Protein AF-A0A837DW04-F1 (afdb_monomer_lite)

pLDDT: mean 86.03, std 11.01, range [36.38, 96.62]

Secondary structure (DSSP, 8-state):
-HHHHHHHHHHHHHHHHHHHHHT--THHHHHHHHGGGS-HHHHHHHHHHHHTT-HHHHHHHHHHHHHHHHHHHHHHHHHHHHHHHHHHHTT----

Structure (mmCIF, N/CA/C/O backbone):
data_AF-A0A837DW04-F1
#
_entry.id   AF-A0A837DW04-F1
#
loop_
_atom_site.group_PDB
_atom_site.id
_atom_site.type_symbol
_atom_site.label_atom_id
_atom_site.label_alt_id
_atom_site.label_comp_id
_atom_site.label_asym_id
_atom_site.label_entity_id
_atom_site.label_seq_id
_atom_site.pdbx_PDB_ins_code
_atom_site.Cartn_x
_atom_site.Cartn_y
_atom_site.Cartn_z
_atom_site.occupancy
_atom_site.B_iso_or_equiv
_atom_site.auth_seq_id
_atom_site.auth_comp_id
_atom_site.auth_asym_id
_atom_site.auth_atom_id
_atom_site.pdbx_PDB_model_num
ATOM 1 N N . MET A 1 1 ? -9.153 -5.211 -9.373 1.00 83.88 1 MET A N 1
ATOM 2 C CA . MET A 1 1 ? -9.584 -3.913 -8.807 1.00 83.88 1 MET A CA 1
ATOM 3 C C . MET A 1 1 ? -10.593 -4.130 -7.698 1.00 83.88 1 MET A C 1
ATOM 5 O O . MET A 1 1 ? -10.200 -4.004 -6.553 1.00 83.88 1 MET A O 1
ATOM 9 N N . LEU A 1 2 ? -11.817 -4.592 -7.986 1.00 83.31 2 LEU A N 1
ATOM 10 C CA . LEU A 1 2 ? -12.833 -4.821 -6.945 1.00 83.31 2 LEU A CA 1
ATOM 11 C C . LEU A 1 2 ? -12.348 -5.728 -5.796 1.00 83.31 2 LEU A C 1
ATOM 13 O O . LEU A 1 2 ? -12.577 -5.411 -4.637 1.00 83.31 2 LEU A O 1
ATOM 17 N N . ALA A 1 3 ? -11.590 -6.786 -6.104 1.00 86.19 3 ALA A N 1
ATOM 18 C CA . ALA A 1 3 ? -10.956 -7.631 -5.089 1.00 86.19 3 ALA A CA 1
ATOM 19 C C . ALA A 1 3 ? -9.985 -6.857 -4.173 1.00 86.19 3 ALA A C 1
ATOM 21 O O . ALA A 1 3 ? -10.024 -7.028 -2.962 1.00 86.19 3 ALA A O 1
ATOM 22 N N . ASN A 1 4 ? -9.148 -5.972 -4.726 1.00 86.62 4 ASN A N 1
ATOM 23 C CA . ASN A 1 4 ? -8.216 -5.143 -3.953 1.00 86.62 4 ASN A CA 1
ATOM 24 C C . ASN A 1 4 ? -8.958 -4.106 -3.102 1.00 86.62 4 ASN A C 1
ATOM 26 O O . ASN A 1 4 ? -8.544 -3.846 -1.978 1.00 86.62 4 ASN A O 1
ATOM 30 N N . LEU A 1 5 ? -10.058 -3.549 -3.620 1.00 85.00 5 LEU A N 1
ATOM 31 C CA . LEU A 1 5 ? -10.925 -2.632 -2.880 1.00 85.00 5 LEU A CA 1
ATOM 32 C C . LEU A 1 5 ? -11.562 -3.338 -1.680 1.00 85.00 5 LEU A C 1
ATOM 34 O O . LEU A 1 5 ? -11.445 -2.862 -0.555 1.00 85.00 5 LEU A O 1
ATOM 38 N N . LEU A 1 6 ? -12.185 -4.497 -1.912 1.00 87.62 6 LEU A N 1
ATOM 39 C CA . LEU A 1 6 ? -12.819 -5.298 -0.865 1.00 87.62 6 LEU A CA 1
ATOM 40 C C . LEU A 1 6 ? -11.803 -5.808 0.160 1.00 87.62 6 LEU A C 1
ATOM 42 O O . LEU A 1 6 ? -12.093 -5.807 1.355 1.00 87.62 6 LEU A O 1
ATOM 46 N N . ALA A 1 7 ? -10.604 -6.195 -0.284 1.00 87.19 7 ALA A N 1
ATOM 47 C CA . ALA A 1 7 ? -9.519 -6.599 0.603 1.00 87.19 7 ALA A CA 1
ATOM 48 C C . ALA A 1 7 ? -9.059 -5.433 1.489 1.00 87.19 7 ALA A C 1
ATOM 50 O O . ALA A 1 7 ? -8.999 -5.589 2.705 1.00 87.19 7 ALA A O 1
ATOM 51 N N . ALA A 1 8 ? -8.807 -4.254 0.907 1.00 86.81 8 ALA A N 1
ATOM 52 C CA . ALA A 1 8 ? -8.416 -3.056 1.652 1.00 86.81 8 ALA A CA 1
ATOM 53 C C . ALA A 1 8 ? -9.498 -2.627 2.658 1.00 86.81 8 ALA A C 1
ATOM 55 O O . ALA A 1 8 ? -9.190 -2.315 3.807 1.00 86.81 8 ALA A O 1
ATOM 56 N N . PHE A 1 9 ? -10.768 -2.681 2.252 1.00 86.88 9 PHE A N 1
ATOM 57 C CA . PHE A 1 9 ? -11.901 -2.381 3.123 1.00 86.88 9 PHE A CA 1
ATOM 58 C C . PHE A 1 9 ? -12.008 -3.369 4.297 1.00 86.88 9 PHE A C 1
ATOM 60 O O . PHE A 1 9 ? -12.114 -2.960 5.453 1.00 86.88 9 PHE A O 1
ATOM 67 N N . SER A 1 10 ? -11.899 -4.671 4.015 1.00 88.44 10 SER A N 1
ATOM 68 C CA . SER A 1 10 ? -11.937 -5.725 5.038 1.00 88.44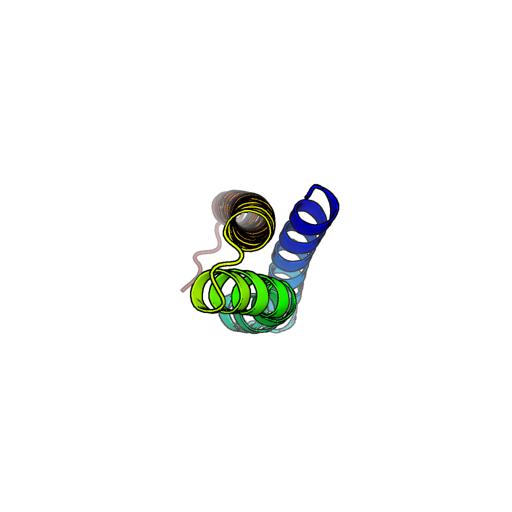 10 SER A CA 1
ATOM 69 C C . SER A 1 10 ? -10.768 -5.611 6.020 1.00 88.44 10 SER A C 1
ATOM 71 O O . SER A 1 10 ? -10.962 -5.788 7.220 1.00 88.44 10 SER A O 1
ATOM 73 N N . ILE A 1 11 ? -9.570 -5.264 5.533 1.00 88.06 11 ILE A N 1
ATOM 74 C CA . ILE A 1 11 ? -8.396 -4.991 6.372 1.00 88.06 11 ILE A CA 1
ATOM 75 C C . ILE A 1 11 ? -8.676 -3.828 7.327 1.00 88.06 11 ILE A C 1
ATOM 77 O O . ILE A 1 11 ? -8.438 -3.968 8.524 1.00 88.06 11 ILE A O 1
ATOM 81 N N . GLY A 1 12 ? -9.221 -2.712 6.832 1.00 83.88 12 GLY A N 1
ATOM 82 C CA . GLY A 1 12 ? -9.544 -1.552 7.668 1.00 83.88 12 GLY A CA 1
ATOM 83 C C . GLY A 1 12 ? -10.602 -1.861 8.735 1.00 83.88 12 GLY A C 1
ATOM 84 O O . GLY A 1 12 ? -10.453 -1.477 9.897 1.00 83.88 12 GLY A O 1
ATOM 85 N N . MET A 1 13 ? -11.638 -2.630 8.382 1.00 84.81 13 MET A N 1
ATOM 86 C CA . MET A 1 13 ? -12.636 -3.099 9.351 1.00 84.81 13 MET A CA 1
ATOM 87 C C . MET A 1 13 ? -12.030 -4.041 10.403 1.00 84.81 13 MET A C 1
ATOM 89 O O . MET A 1 13 ? -12.277 -3.877 11.600 1.00 84.81 13 MET A O 1
ATOM 93 N N . GLY A 1 14 ? -11.209 -5.005 9.980 1.00 85.06 14 GLY A N 1
ATOM 94 C CA . GLY A 1 14 ? -10.537 -5.946 10.877 1.00 85.06 14 GLY A CA 1
ATOM 95 C C . GLY A 1 14 ? -9.549 -5.258 11.819 1.00 85.06 14 GLY A C 1
ATOM 96 O O . GLY A 1 14 ? -9.531 -5.544 13.015 1.00 85.06 14 GLY A O 1
ATOM 97 N N . ALA A 1 15 ? -8.780 -4.295 11.311 1.00 85.06 15 ALA A N 1
ATOM 98 C CA . ALA A 1 15 ? -7.860 -3.483 12.099 1.00 85.06 15 ALA A CA 1
ATOM 99 C C . ALA A 1 15 ? -8.593 -2.695 13.188 1.00 85.06 15 ALA A C 1
ATOM 101 O O . ALA A 1 15 ? -8.131 -2.651 14.326 1.00 85.06 15 ALA A O 1
ATOM 102 N N . MET A 1 16 ? -9.768 -2.142 12.881 1.00 80.69 16 MET A N 1
ATOM 103 C CA . MET A 1 16 ? -10.609 -1.462 13.866 1.00 80.69 16 MET A CA 1
ATOM 104 C C . MET A 1 16 ? -11.082 -2.404 14.979 1.00 80.69 16 MET A C 1
ATOM 106 O O . MET A 1 16 ? -11.011 -2.056 16.161 1.00 80.69 16 MET A O 1
ATOM 110 N N . PHE A 1 17 ? -11.544 -3.602 14.613 1.00 84.56 17 PHE A N 1
ATOM 111 C CA . PHE A 1 17 ? -12.004 -4.604 15.572 1.00 84.56 17 PHE A CA 1
ATOM 112 C C . PHE A 1 17 ? -10.863 -5.073 16.489 1.00 84.56 17 PHE A C 1
ATOM 114 O O . PHE A 1 17 ? -10.992 -5.056 17.715 1.00 84.56 17 PHE A O 1
ATOM 121 N N . CYS A 1 18 ? -9.710 -5.406 15.904 1.00 83.00 18 CYS A N 1
ATOM 122 C CA . CYS A 1 18 ? -8.513 -5.819 16.636 1.00 83.00 18 CYS A CA 1
ATOM 123 C C . CYS A 1 18 ? -7.948 -4.702 17.521 1.00 83.00 18 CYS A C 1
ATOM 125 O O . CYS A 1 18 ? -7.576 -4.972 18.663 1.00 83.00 18 CYS A O 1
ATOM 127 N N . ALA A 1 19 ? -7.933 -3.453 17.046 1.00 83.19 19 ALA A N 1
ATOM 128 C CA . ALA A 1 19 ? -7.499 -2.294 17.823 1.00 83.19 19 ALA A CA 1
ATOM 129 C C . ALA A 1 19 ? -8.345 -2.110 19.089 1.00 83.19 19 ALA A C 1
ATOM 131 O O . ALA A 1 19 ? -7.796 -1.871 20.166 1.00 83.19 19 ALA A O 1
ATOM 132 N N . ARG A 1 20 ? -9.669 -2.312 18.997 1.00 77.75 20 ARG A N 1
ATOM 133 C CA . ARG A 1 20 ? -10.548 -2.295 20.177 1.00 77.75 20 ARG A CA 1
ATOM 134 C C . ARG A 1 20 ? -10.298 -3.470 21.112 1.00 77.75 20 ARG A C 1
ATOM 136 O O . ARG A 1 20 ? -10.214 -3.265 22.319 1.00 77.75 20 ARG A O 1
ATOM 143 N N . PHE A 1 21 ? -10.152 -4.679 20.575 1.00 84.62 21 PHE A N 1
ATOM 144 C CA . PHE A 1 21 ? -9.920 -5.865 21.400 1.00 84.62 21 PHE A CA 1
ATOM 145 C C . PHE A 1 21 ? -8.582 -5.800 22.152 1.00 84.62 21 PHE A C 1
ATOM 147 O O . PHE A 1 21 ? -8.492 -6.200 23.311 1.00 84.62 21 PHE A O 1
ATOM 154 N N . LYS A 1 22 ? -7.540 -5.264 21.508 1.00 84.00 22 LYS A N 1
ATOM 155 C CA . LYS A 1 22 ? -6.187 -5.159 22.067 1.00 84.00 22 LYS A CA 1
ATOM 156 C C . LYS A 1 22 ? -5.895 -3.828 22.764 1.00 84.00 22 LYS A C 1
ATOM 158 O O . LYS A 1 22 ? -4.830 -3.717 23.357 1.00 84.00 22 LYS A O 1
ATOM 163 N N . LYS A 1 23 ? -6.813 -2.851 22.733 1.00 80.94 23 LYS A N 1
ATOM 164 C CA . LYS A 1 23 ? -6.628 -1.488 23.277 1.00 80.94 23 LYS A CA 1
ATOM 165 C C . LYS A 1 23 ? -5.328 -0.834 22.788 1.00 80.94 23 LYS A C 1
ATOM 167 O O . LYS A 1 23 ? -4.558 -0.287 23.571 1.00 80.94 23 LYS A O 1
ATOM 172 N N . MET A 1 24 ? -5.069 -0.943 21.488 1.00 80.50 24 MET A N 1
ATOM 173 C CA . MET A 1 24 ? -3.853 -0.442 20.843 1.00 80.50 24 MET A CA 1
ATOM 174 C C . MET A 1 24 ? -4.208 0.503 19.687 1.00 80.50 24 MET A C 1
ATOM 176 O O . MET A 1 24 ? -5.282 0.348 19.099 1.00 80.50 24 MET A O 1
ATOM 180 N N . PRO A 1 25 ? -3.315 1.448 19.326 1.00 77.19 25 PRO A N 1
ATOM 181 C CA . PRO A 1 25 ? -3.543 2.361 18.211 1.00 77.19 25 PRO A CA 1
ATOM 182 C C . PRO A 1 25 ? -3.852 1.601 16.917 1.00 77.19 25 PRO A C 1
ATOM 184 O O . PRO A 1 25 ? -3.141 0.665 16.554 1.00 77.19 25 PRO A O 1
ATOM 187 N N . MET A 1 26 ? -4.871 2.035 16.172 1.00 77.00 26 MET A N 1
ATOM 188 C CA . MET A 1 26 ? -5.282 1.397 14.908 1.00 77.00 26 MET A CA 1
ATOM 189 C C . MET A 1 26 ? -4.148 1.348 13.869 1.00 77.00 26 MET A C 1
ATOM 191 O O . MET A 1 26 ? -4.042 0.394 13.096 1.00 77.00 26 MET A O 1
ATOM 195 N N . ILE A 1 27 ? -3.264 2.348 13.892 1.00 79.88 27 ILE A N 1
ATOM 196 C CA . ILE A 1 27 ? -2.117 2.484 12.987 1.00 79.88 27 ILE A CA 1
ATOM 197 C C . ILE A 1 27 ? -1.210 1.240 13.030 1.00 79.88 27 ILE A C 1
ATOM 199 O O . ILE A 1 27 ? -0.714 0.817 11.985 1.00 79.88 27 ILE A O 1
ATOM 203 N N . LEU A 1 28 ? -1.063 0.597 14.198 1.00 83.88 28 LEU A N 1
ATOM 204 C CA . LEU A 1 28 ? -0.261 -0.626 14.363 1.00 83.88 28 LEU A CA 1
ATOM 205 C C . LEU A 1 28 ? -0.794 -1.815 13.562 1.00 83.88 28 LEU A C 1
ATOM 207 O O . LEU A 1 28 ? -0.019 -2.694 13.202 1.00 83.88 28 LEU A O 1
ATOM 211 N N . PHE A 1 29 ? -2.093 -1.845 13.271 1.00 84.81 29 PHE A N 1
ATOM 212 C CA . PHE A 1 29 ? -2.707 -2.901 12.470 1.00 84.81 29 PHE A CA 1
ATOM 213 C C . PHE A 1 29 ? -2.819 -2.495 10.996 1.00 84.81 29 PHE A C 1
ATOM 215 O O . PHE A 1 29 ? -2.609 -3.331 10.117 1.00 84.81 29 PHE A O 1
ATOM 222 N N . ASN A 1 30 ? -3.085 -1.217 10.708 1.00 83.06 30 ASN A N 1
ATOM 223 C CA . ASN A 1 30 ? -3.257 -0.724 9.338 1.00 83.06 30 ASN A CA 1
ATOM 224 C C . ASN A 1 30 ? -1.957 -0.754 8.520 1.00 83.06 30 ASN A C 1
ATOM 226 O O . ASN A 1 30 ? -1.966 -1.255 7.395 1.00 83.06 30 ASN A O 1
ATOM 230 N N . ILE A 1 31 ? -0.837 -0.267 9.071 1.00 85.38 31 ILE A N 1
ATOM 231 C CA . ILE A 1 31 ? 0.440 -0.191 8.339 1.00 85.38 31 ILE A CA 1
ATOM 232 C C . ILE A 1 31 ? 0.909 -1.572 7.845 1.00 85.38 31 ILE A C 1
ATOM 234 O O . ILE A 1 31 ? 1.054 -1.735 6.631 1.00 85.38 31 ILE A O 1
ATOM 238 N N . PRO A 1 32 ? 1.127 -2.587 8.709 1.00 87.38 32 PRO A N 1
ATOM 239 C CA . PRO A 1 32 ? 1.658 -3.876 8.259 1.00 87.38 32 PRO A CA 1
ATOM 240 C C . PRO A 1 32 ? 0.695 -4.632 7.340 1.00 87.38 32 PRO A C 1
ATOM 242 O O . PRO A 1 32 ? 1.143 -5.412 6.504 1.00 87.38 32 PRO A O 1
ATOM 245 N N . SER A 1 33 ? -0.612 -4.381 7.449 1.00 87.31 33 SER A N 1
ATOM 246 C CA . SER A 1 33 ? -1.616 -5.020 6.594 1.00 87.31 33 SER A CA 1
ATOM 247 C C . SER A 1 33 ? -1.650 -4.441 5.176 1.00 87.31 33 SER A C 1
ATOM 249 O O . SER A 1 33 ? -1.970 -5.156 4.228 1.00 87.31 33 SER A O 1
ATOM 251 N N . LEU A 1 34 ? -1.299 -3.163 5.002 1.00 86.81 34 LEU A N 1
ATOM 252 C CA . LEU A 1 34 ? -1.254 -2.518 3.688 1.00 86.81 34 LEU A CA 1
ATOM 253 C C . LEU A 1 34 ? -0.009 -2.901 2.877 1.00 86.81 34 LEU A C 1
ATOM 255 O O . LEU A 1 34 ? -0.115 -3.060 1.663 1.00 86.81 34 LEU A O 1
ATOM 259 N N . VAL A 1 35 ? 1.148 -3.094 3.521 1.00 88.31 35 VAL A N 1
ATOM 260 C CA . VAL A 1 35 ? 2.426 -3.418 2.848 1.00 88.31 35 VAL A CA 1
ATOM 261 C C . VAL A 1 35 ? 2.325 -4.580 1.840 1.00 88.31 35 VAL A C 1
ATOM 263 O O . VAL A 1 35 ? 2.738 -4.384 0.696 1.00 88.31 35 VAL A O 1
ATOM 266 N N . PRO A 1 36 ? 1.772 -5.764 2.178 1.00 87.50 36 PRO A N 1
ATOM 267 C CA . PRO A 1 36 ? 1.690 -6.882 1.233 1.00 87.50 36 PRO A CA 1
ATOM 268 C C . PRO A 1 36 ? 0.660 -6.667 0.116 1.00 87.50 36 PRO A C 1
ATOM 270 O O . PRO A 1 36 ? 0.736 -7.324 -0.922 1.00 87.50 36 PRO A O 1
ATOM 273 N N . LEU A 1 37 ? -0.311 -5.769 0.310 1.00 86.56 37 LEU A N 1
ATOM 274 C CA . LEU A 1 37 ? -1.373 -5.513 -0.664 1.00 86.56 37 LEU A CA 1
ATOM 275 C C . LEU A 1 37 ? -0.898 -4.614 -1.817 1.00 86.56 37 LEU A C 1
ATOM 277 O O . LEU A 1 37 ? -1.479 -4.634 -2.906 1.00 86.56 37 LEU A O 1
ATOM 281 N N . VAL A 1 38 ? 0.159 -3.828 -1.595 1.00 89.69 38 VAL A N 1
ATOM 282 C CA . VAL A 1 38 ? 0.705 -2.909 -2.596 1.00 89.69 38 VAL A CA 1
ATOM 283 C C . VAL A 1 38 ? 1.443 -3.693 -3.696 1.00 89.69 38 VAL A C 1
ATOM 285 O O . VAL A 1 38 ? 2.334 -4.493 -3.405 1.00 89.69 38 VAL A O 1
ATOM 288 N N . PRO A 1 39 ? 1.141 -3.461 -4.988 1.00 91.69 39 PRO A N 1
ATOM 289 C CA . PRO A 1 39 ? 1.698 -4.228 -6.106 1.00 91.69 39 PRO A CA 1
ATOM 290 C C . PRO A 1 39 ? 3.138 -3.805 -6.472 1.00 91.69 39 PRO A C 1
ATOM 292 O O . PRO A 1 39 ? 3.409 -3.364 -7.592 1.00 91.69 39 PRO A O 1
ATOM 295 N N . GLY A 1 40 ? 4.092 -3.980 -5.553 1.00 91.75 40 GLY A N 1
ATOM 296 C CA . GLY A 1 40 ? 5.496 -3.584 -5.740 1.00 91.75 40 GLY A CA 1
ATOM 297 C C . GLY A 1 40 ? 6.201 -4.316 -6.890 1.00 91.75 40 GLY A C 1
ATOM 298 O O . GLY A 1 40 ? 6.941 -3.707 -7.660 1.00 91.75 40 GLY A O 1
ATOM 299 N N . GLY A 1 41 ? 5.9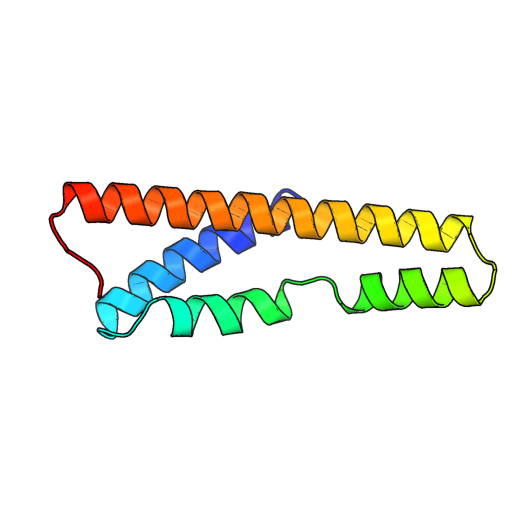11 -5.606 -7.086 1.00 92.81 41 GLY A N 1
ATOM 300 C CA . GLY A 1 41 ? 6.487 -6.385 -8.190 1.00 92.81 41 GLY A CA 1
ATOM 301 C C . GLY A 1 41 ? 6.050 -5.895 -9.576 1.00 92.81 41 GLY A C 1
ATOM 302 O O . GLY A 1 41 ? 6.850 -5.887 -10.512 1.00 92.81 41 GLY A O 1
ATOM 303 N N . GLN A 1 42 ? 4.800 -5.440 -9.712 1.00 93.56 42 GLN A N 1
ATOM 304 C CA . GLN A 1 42 ? 4.305 -4.864 -10.968 1.00 93.56 42 GLN A CA 1
ATOM 305 C C . GLN A 1 42 ? 4.877 -3.459 -11.192 1.00 93.56 42 GLN A C 1
ATOM 307 O O . GLN A 1 42 ? 5.235 -3.122 -12.318 1.00 93.56 42 GLN A O 1
ATOM 312 N N . ALA A 1 43 ? 5.056 -2.680 -10.119 1.00 94.75 43 ALA A N 1
ATOM 313 C CA . ALA A 1 43 ? 5.719 -1.379 -10.180 1.00 94.75 43 ALA A CA 1
ATOM 314 C C . ALA A 1 43 ? 7.175 -1.515 -10.648 1.00 94.75 43 ALA A C 1
ATOM 316 O O . ALA A 1 43 ? 7.597 -0.825 -11.575 1.00 94.75 43 ALA A O 1
ATOM 317 N N . TYR A 1 44 ? 7.915 -2.481 -10.095 1.00 95.94 44 TYR A N 1
ATOM 318 C CA . TYR A 1 44 ? 9.273 -2.783 -10.545 1.00 95.94 44 TYR A CA 1
ATOM 319 C C . TYR A 1 44 ? 9.309 -3.181 -12.026 1.00 95.94 44 TYR A C 1
ATOM 321 O O . TYR A 1 44 ? 10.163 -2.712 -12.775 1.00 95.94 44 TYR A O 1
ATOM 329 N N . ARG A 1 45 ? 8.358 -4.007 -12.485 1.00 95.00 45 ARG A N 1
ATOM 330 C CA . ARG A 1 45 ? 8.254 -4.389 -13.903 1.00 95.00 45 ARG A CA 1
ATOM 331 C C . ARG A 1 45 ? 7.982 -3.192 -14.811 1.00 95.00 45 ARG A C 1
ATOM 333 O O . ARG A 1 45 ? 8.600 -3.124 -15.869 1.00 95.00 45 ARG A O 1
ATOM 340 N N . ALA A 1 46 ? 7.123 -2.256 -14.406 1.00 95.88 46 ALA A N 1
ATOM 341 C CA . ALA A 1 46 ? 6.860 -1.035 -15.167 1.00 95.88 46 ALA A CA 1
ATOM 342 C C . ALA A 1 46 ? 8.150 -0.231 -15.391 1.00 95.88 46 ALA A C 1
ATOM 344 O O . ALA A 1 46 ? 8.514 0.047 -16.533 1.00 95.88 46 ALA A O 1
ATOM 345 N N . VAL A 1 47 ? 8.890 0.046 -14.312 1.00 96.38 47 VAL A N 1
ATOM 346 C CA . VAL A 1 47 ? 10.163 0.785 -14.367 1.00 96.38 47 VAL A CA 1
ATOM 347 C C . VAL A 1 47 ? 11.220 0.013 -15.160 1.00 96.38 47 VAL A C 1
ATOM 349 O O . VAL A 1 47 ? 11.915 0.586 -15.996 1.00 96.38 47 VAL A O 1
ATOM 352 N N . ARG A 1 48 ? 11.313 -1.307 -14.964 1.00 96.38 48 ARG A N 1
ATOM 353 C CA . ARG A 1 48 ? 12.250 -2.162 -15.701 1.00 96.38 48 ARG A CA 1
ATOM 354 C C . ARG A 1 48 ? 11.981 -2.143 -17.204 1.00 96.38 48 ARG A C 1
ATOM 356 O O . ARG A 1 48 ? 12.921 -2.021 -17.980 1.00 96.38 48 ARG A O 1
ATOM 363 N N . TYR A 1 49 ? 10.729 -2.283 -17.638 1.00 95.88 49 TYR A N 1
ATOM 364 C CA . TYR A 1 49 ? 10.404 -2.253 -19.066 1.00 95.88 49 TYR A CA 1
ATOM 365 C C . TYR A 1 49 ? 10.585 -0.870 -19.680 1.00 95.88 49 TYR A C 1
ATOM 367 O O . TYR A 1 49 ? 10.998 -0.789 -20.835 1.00 95.88 49 TYR A O 1
ATOM 375 N N . PHE A 1 50 ? 10.354 0.186 -18.900 1.00 95.25 50 PHE A N 1
ATOM 376 C CA . PHE A 1 50 ? 10.660 1.550 -19.311 1.00 95.25 50 PHE A CA 1
ATOM 377 C C . PHE A 1 50 ? 12.163 1.719 -19.579 1.00 95.25 50 PHE A C 1
ATOM 379 O O . PHE A 1 50 ? 12.552 2.151 -20.659 1.00 95.25 50 PHE A O 1
ATOM 386 N N . ALA A 1 51 ? 13.014 1.263 -18.654 1.00 96.12 51 ALA A N 1
ATOM 387 C CA . ALA A 1 51 ? 14.470 1.306 -18.810 1.00 96.12 51 ALA A CA 1
ATOM 388 C C . ALA A 1 51 ? 14.987 0.454 -19.987 1.00 96.12 51 ALA A C 1
ATOM 390 O O . ALA A 1 51 ? 15.988 0.795 -20.607 1.00 96.12 51 ALA A O 1
ATOM 391 N N . LEU A 1 52 ? 14.299 -0.642 -20.321 1.00 96.19 52 LEU A N 1
ATOM 392 C CA . LEU A 1 52 ? 14.626 -1.507 -21.464 1.00 96.19 52 LEU A CA 1
ATOM 393 C C . LEU A 1 52 ? 14.094 -0.978 -22.813 1.00 96.19 52 LEU A C 1
ATOM 395 O O . LEU A 1 52 ? 14.169 -1.696 -23.809 1.00 96.19 52 LEU A O 1
ATOM 399 N N . GLY A 1 53 ? 13.497 0.219 -22.854 1.00 94.12 53 GLY A N 1
ATOM 400 C CA . GLY A 1 53 ? 12.909 0.805 -24.067 1.00 94.12 53 GLY A CA 1
ATOM 401 C C . GLY A 1 53 ? 11.618 0.123 -24.544 1.00 94.12 53 GLY A C 1
ATOM 402 O O . GLY A 1 53 ? 11.119 0.415 -25.630 1.00 94.12 53 GLY A O 1
ATOM 403 N N . LYS A 1 54 ? 11.041 -0.787 -23.746 1.00 95.31 54 LYS A N 1
ATOM 404 C CA . LYS A 1 54 ? 9.787 -1.497 -24.050 1.00 95.31 54 LYS A CA 1
ATOM 405 C C . LYS A 1 54 ? 8.584 -0.694 -23.552 1.00 95.31 54 LYS A C 1
ATOM 407 O O . LYS A 1 54 ? 7.891 -1.108 -22.621 1.00 95.31 54 LYS A O 1
ATOM 412 N N . ASN A 1 55 ? 8.333 0.446 -24.195 1.00 92.62 55 ASN A N 1
ATOM 413 C CA . ASN A 1 55 ? 7.347 1.441 -23.755 1.00 92.62 55 ASN A CA 1
ATOM 414 C C . ASN A 1 55 ? 5.906 0.910 -23.674 1.00 92.62 55 ASN A C 1
ATOM 416 O O . ASN A 1 55 ? 5.204 1.238 -22.722 1.00 92.62 55 ASN A O 1
ATOM 420 N N . ASP A 1 56 ? 5.476 0.049 -24.604 1.00 94.88 56 ASP A N 1
ATOM 421 C CA . ASP A 1 56 ? 4.124 -0.540 -24.570 1.00 94.88 56 ASP A CA 1
ATOM 422 C C . ASP A 1 56 ? 3.895 -1.360 -23.287 1.00 94.88 56 ASP A C 1
ATOM 424 O O . ASP A 1 56 ? 2.931 -1.148 -22.552 1.00 94.88 56 ASP A O 1
ATOM 428 N N . LEU A 1 57 ? 4.843 -2.242 -22.951 1.00 94.06 57 LEU A N 1
ATOM 429 C CA . LEU A 1 57 ? 4.780 -3.042 -21.727 1.00 94.06 57 LEU A CA 1
ATOM 430 C C . LEU A 1 57 ? 4.919 -2.171 -20.478 1.00 94.06 57 LEU A C 1
ATOM 432 O O . LEU A 1 57 ? 4.202 -2.386 -19.502 1.00 94.06 57 LEU A O 1
ATOM 436 N N . ALA A 1 58 ? 5.816 -1.185 -20.507 1.00 94.94 58 ALA A N 1
ATOM 437 C CA . ALA A 1 58 ? 6.010 -0.254 -19.404 1.00 94.94 58 ALA A CA 1
ATOM 438 C C . ALA A 1 58 ? 4.708 0.476 -19.050 1.00 94.94 58 ALA A C 1
ATOM 440 O O . ALA A 1 58 ? 4.291 0.452 -17.893 1.00 94.94 58 ALA A O 1
ATOM 441 N N . LEU A 1 59 ? 4.030 1.047 -20.051 1.00 96.62 59 LEU A N 1
ATOM 442 C CA . LEU A 1 59 ? 2.768 1.762 -19.874 1.00 96.62 59 LEU A CA 1
ATOM 443 C C . LEU A 1 59 ? 1.651 0.843 -19.378 1.00 96.62 59 LEU A C 1
ATOM 445 O O . LEU A 1 59 ? 0.926 1.222 -18.460 1.00 96.62 59 LEU A O 1
ATOM 449 N N . ARG A 1 60 ? 1.543 -0.384 -19.907 1.00 96.12 60 ARG A N 1
ATOM 450 C CA . ARG A 1 60 ? 0.559 -1.369 -19.422 1.00 96.12 60 ARG A CA 1
ATOM 451 C C . ARG A 1 60 ? 0.718 -1.647 -17.929 1.00 96.12 60 ARG A C 1
ATOM 453 O O . ARG A 1 60 ? -0.262 -1.576 -17.189 1.00 96.12 60 ARG A O 1
ATOM 460 N N . TYR A 1 61 ? 1.940 -1.933 -17.477 1.00 96.00 61 TYR A N 1
ATOM 461 C CA . TYR A 1 61 ? 2.196 -2.199 -16.059 1.00 96.00 61 TYR A CA 1
ATOM 462 C C . TYR A 1 61 ? 2.033 -0.946 -15.192 1.00 96.00 61 TYR A C 1
ATOM 464 O O . TYR A 1 61 ? 1.535 -1.051 -14.073 1.00 96.00 61 TYR A O 1
ATOM 472 N N . LEU A 1 62 ? 2.390 0.235 -15.699 1.00 95.81 62 LEU A N 1
ATOM 473 C CA . LEU A 1 62 ? 2.225 1.502 -14.985 1.00 95.81 62 LEU A CA 1
ATOM 474 C C . LEU A 1 62 ? 0.741 1.799 -14.733 1.00 95.81 62 LEU A C 1
ATOM 476 O O . LEU A 1 62 ? 0.341 2.017 -13.590 1.00 95.81 62 LEU A O 1
ATOM 480 N N . VAL A 1 63 ? -0.095 1.711 -15.772 1.00 96.38 63 VAL A N 1
ATOM 481 C CA . VAL A 1 63 ? -1.550 1.882 -15.649 1.00 96.38 63 VAL A CA 1
ATOM 482 C C . VAL A 1 63 ? -2.146 0.818 -14.725 1.00 96.38 63 VAL A C 1
ATOM 484 O O . VAL A 1 63 ? -2.974 1.139 -13.875 1.00 96.38 63 VAL A O 1
ATOM 487 N N . GLN A 1 64 ? -1.701 -0.438 -14.826 1.00 94.69 64 GLN A N 1
ATOM 488 C CA . GLN A 1 64 ? -2.157 -1.508 -13.938 1.00 94.69 64 GLN A CA 1
ATOM 489 C C . GLN A 1 64 ? -1.852 -1.204 -12.464 1.00 94.69 64 GLN A C 1
ATOM 491 O O . GLN A 1 64 ? -2.734 -1.340 -11.616 1.00 94.69 64 GLN A O 1
ATOM 496 N N . VAL A 1 65 ? -0.625 -0.782 -12.154 1.00 95.75 65 VAL A N 1
ATOM 497 C CA . VAL A 1 65 ? -0.212 -0.402 -10.795 1.00 95.75 65 VAL A CA 1
ATOM 498 C C . VAL A 1 65 ? -1.014 0.795 -10.303 1.00 95.75 65 VAL A C 1
ATOM 500 O O . VAL A 1 65 ? -1.515 0.752 -9.183 1.00 95.75 65 VAL A O 1
ATOM 503 N N . GLY A 1 66 ? -1.195 1.817 -11.144 1.00 95.62 66 GLY A N 1
ATOM 504 C CA . GLY A 1 66 ? -2.001 2.993 -10.822 1.00 95.62 66 GLY A CA 1
ATOM 505 C C . GLY A 1 66 ? -3.449 2.633 -10.490 1.00 95.62 66 GLY A C 1
ATOM 506 O O . GLY A 1 66 ? -3.969 3.063 -9.464 1.00 95.62 66 GLY A O 1
ATOM 507 N N . MET A 1 67 ? -4.081 1.771 -11.292 1.00 95.06 67 MET A N 1
ATOM 508 C CA . MET A 1 67 ? -5.444 1.298 -11.029 1.00 95.06 67 MET A CA 1
ATOM 509 C C . MET A 1 67 ? -5.546 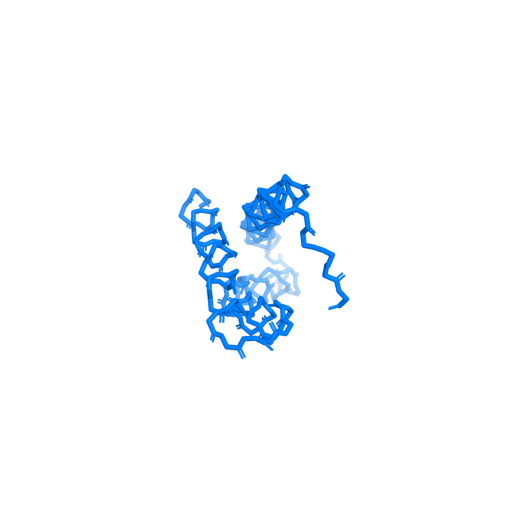0.482 -9.734 1.00 95.06 67 MET A C 1
ATOM 511 O O . MET A 1 67 ? -6.493 0.660 -8.969 1.00 95.06 67 MET A O 1
ATOM 515 N N . ILE A 1 68 ? -4.580 -0.404 -9.462 1.00 93.81 68 ILE A N 1
ATOM 516 C CA . ILE A 1 68 ? -4.563 -1.190 -8.221 1.00 93.81 68 ILE A CA 1
ATOM 517 C C . ILE A 1 68 ? -4.375 -0.269 -7.010 1.00 93.81 68 ILE A C 1
ATOM 519 O O . ILE A 1 68 ? -5.140 -0.367 -6.054 1.00 93.81 68 ILE A O 1
ATOM 523 N N . ALA A 1 69 ? -3.390 0.631 -7.054 1.00 93.06 69 ALA A N 1
ATOM 524 C CA . ALA A 1 69 ? -3.105 1.569 -5.974 1.00 93.06 69 ALA A CA 1
ATOM 525 C C . ALA A 1 69 ? -4.293 2.503 -5.711 1.00 93.06 69 ALA A C 1
ATOM 527 O O . ALA A 1 69 ? -4.699 2.659 -4.563 1.00 93.06 69 ALA A O 1
ATOM 528 N N . GLY A 1 70 ? -4.911 3.043 -6.767 1.00 93.81 70 GLY A N 1
ATOM 529 C CA . GLY A 1 70 ? -6.125 3.852 -6.655 1.00 93.81 70 GLY A CA 1
ATOM 530 C C . GLY A 1 70 ? -7.280 3.074 -6.023 1.00 93.81 70 GLY A C 1
ATOM 531 O O . GLY A 1 70 ? -7.942 3.566 -5.115 1.00 93.81 70 GLY A O 1
ATOM 532 N N . SER A 1 71 ? -7.475 1.818 -6.426 1.00 93.75 71 SER A N 1
ATOM 533 C CA . SER A 1 71 ? -8.498 0.948 -5.843 1.00 93.75 71 SER A CA 1
ATOM 534 C C . SER A 1 71 ? -8.259 0.642 -4.358 1.00 93.75 71 SER A C 1
ATOM 536 O O . SER A 1 71 ? -9.225 0.570 -3.599 1.00 93.75 71 SER A O 1
ATOM 538 N N . ILE A 1 72 ? -7.003 0.441 -3.944 1.00 91.25 72 ILE A N 1
ATOM 539 C CA . ILE A 1 72 ? -6.633 0.224 -2.537 1.00 91.25 72 ILE A CA 1
ATOM 540 C C . ILE A 1 72 ? -6.868 1.504 -1.732 1.00 91.25 72 ILE A C 1
ATOM 542 O O . ILE A 1 72 ? -7.489 1.443 -0.675 1.00 91.25 72 ILE A O 1
ATOM 546 N N . ALA A 1 73 ? -6.430 2.656 -2.252 1.00 90.88 73 ALA A N 1
A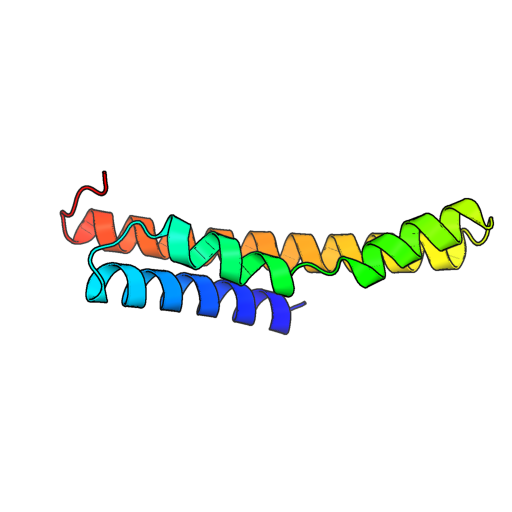TOM 547 C CA . ALA A 1 73 ? -6.602 3.954 -1.606 1.00 90.88 73 ALA A CA 1
ATOM 548 C C . ALA A 1 73 ? -8.083 4.263 -1.345 1.00 90.88 73 ALA A C 1
ATOM 550 O O . ALA A 1 73 ? -8.444 4.627 -0.231 1.00 90.88 73 ALA A O 1
ATOM 551 N N . VAL A 1 74 ? -8.951 4.037 -2.337 1.00 92.69 74 VAL A N 1
ATOM 552 C CA . VAL A 1 74 ? -10.402 4.235 -2.195 1.00 92.69 74 VAL A CA 1
ATOM 553 C C . VAL A 1 74 ? -11.001 3.292 -1.149 1.00 92.69 74 VAL A C 1
ATOM 555 O O . VAL A 1 74 ? -11.748 3.743 -0.283 1.00 92.69 74 VAL A O 1
ATOM 558 N N . GLY A 1 75 ? -10.672 1.996 -1.19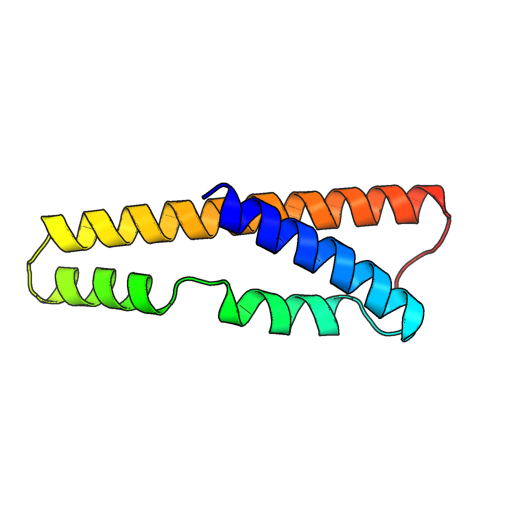2 1.00 88.31 75 GLY A N 1
ATOM 559 C CA . GLY A 1 75 ? -11.202 1.018 -0.233 1.00 88.31 75 GLY A CA 1
ATOM 560 C C . GLY A 1 75 ? -10.767 1.299 1.207 1.00 88.31 75 GLY A C 1
ATOM 561 O O . GLY A 1 75 ? -11.573 1.203 2.131 1.00 88.31 75 GLY A O 1
ATOM 562 N N . PHE A 1 76 ? -9.509 1.701 1.389 1.00 86.50 76 PHE A N 1
ATOM 563 C CA . PHE A 1 76 ? -8.971 2.070 2.692 1.00 86.50 76 PHE A CA 1
ATOM 564 C C . PHE A 1 76 ? -9.590 3.371 3.223 1.00 86.50 76 PHE A C 1
ATOM 566 O O . PHE A 1 76 ? -10.045 3.411 4.364 1.00 86.50 76 PHE A O 1
ATOM 573 N N . PHE A 1 77 ? -9.703 4.399 2.377 1.00 88.44 77 PHE A N 1
ATOM 574 C CA . PHE A 1 77 ? -10.351 5.664 2.727 1.00 88.44 77 PHE A CA 1
ATOM 575 C C . PHE A 1 77 ? -11.809 5.464 3.165 1.00 88.44 77 PHE A C 1
ATOM 577 O O . PHE A 1 77 ? -12.243 6.032 4.164 1.00 88.44 77 PHE A O 1
ATOM 584 N N . LEU A 1 78 ? -12.558 4.604 2.466 1.00 88.44 78 LEU A N 1
ATOM 585 C CA . LEU A 1 78 ? -13.919 4.221 2.852 1.00 88.44 78 LEU A CA 1
ATOM 586 C C . LEU A 1 78 ? -13.968 3.550 4.230 1.00 88.44 78 LEU A C 1
ATOM 588 O O . LEU A 1 78 ? -14.837 3.881 5.035 1.00 88.44 78 LEU A O 1
ATOM 592 N N . ALA A 1 79 ? -13.042 2.634 4.523 1.00 85.12 79 ALA A N 1
ATOM 593 C CA . ALA A 1 79 ? -12.986 1.976 5.827 1.00 85.12 79 ALA A CA 1
ATOM 594 C C . ALA A 1 79 ? -12.669 2.965 6.960 1.00 85.12 79 ALA A C 1
ATOM 596 O O . ALA A 1 79 ? -13.317 2.923 8.008 1.00 85.12 79 ALA A O 1
ATOM 597 N N . GLU A 1 80 ? -11.724 3.886 6.751 1.00 82.50 80 GLU A N 1
ATOM 598 C CA . GLU A 1 80 ? -11.424 4.943 7.721 1.00 82.50 80 GLU A CA 1
ATOM 599 C C . GLU A 1 80 ? -12.591 5.911 7.904 1.00 82.50 80 GLU A C 1
ATOM 601 O O . GLU A 1 80 ? -12.899 6.290 9.033 1.00 82.50 80 GLU A O 1
ATOM 606 N N . PHE A 1 81 ? -13.285 6.278 6.828 1.00 86.88 81 PHE A N 1
ATOM 607 C CA . PHE A 1 81 ? -14.456 7.142 6.910 1.00 86.88 81 PHE A CA 1
ATOM 608 C C . PHE A 1 81 ? -15.568 6.501 7.752 1.00 86.88 81 PHE A C 1
ATOM 610 O O . PHE A 1 81 ? -16.085 7.127 8.679 1.00 86.88 81 PHE A O 1
ATOM 617 N N . VAL A 1 82 ? -15.883 5.225 7.500 1.00 86.06 82 VAL A N 1
ATOM 618 C CA . VAL A 1 82 ? -16.859 4.461 8.297 1.00 86.06 82 VAL A CA 1
ATOM 619 C C . VAL A 1 82 ? -16.414 4.357 9.754 1.00 86.06 82 VAL A C 1
ATOM 621 O O . VAL A 1 82 ? -17.226 4.558 10.656 1.00 86.06 82 VAL A O 1
ATOM 624 N N . SER A 1 83 ? -15.124 4.101 9.987 1.00 80.50 83 SER A N 1
ATOM 625 C CA . SER A 1 83 ? -14.521 4.097 11.320 1.00 80.50 83 SER A CA 1
ATOM 626 C C . SER A 1 83 ? -14.795 5.401 12.053 1.00 80.50 83 SER A C 1
ATOM 628 O O . SER A 1 83 ? -15.423 5.406 13.110 1.00 80.50 83 SER A O 1
ATOM 630 N N . GLN A 1 84 ? -14.391 6.527 11.467 1.00 81.31 84 GLN A N 1
ATOM 631 C CA . GLN A 1 84 ? -14.528 7.838 12.088 1.00 81.31 84 GLN A CA 1
ATOM 632 C C . GLN A 1 84 ? -15.989 8.186 12.378 1.00 81.31 84 GLN A C 1
ATOM 634 O O . GLN A 1 84 ? -16.289 8.664 13.471 1.00 81.31 84 GLN A O 1
ATOM 639 N N . VAL A 1 85 ? -16.908 7.903 11.449 1.00 85.50 85 VAL A N 1
ATOM 640 C CA . VAL A 1 85 ? -18.348 8.120 11.661 1.00 85.50 85 VAL A CA 1
ATOM 641 C C . VAL A 1 85 ? -18.865 7.258 12.816 1.00 85.50 85 VAL A C 1
ATOM 643 O O . VAL A 1 85 ? -19.535 7.772 13.712 1.00 85.50 85 VAL A O 1
ATOM 646 N N . TYR A 1 86 ? -18.510 5.972 12.849 1.00 80.06 86 TYR A N 1
ATOM 647 C CA . TYR A 1 86 ? -18.913 5.059 13.918 1.00 80.06 86 TYR A CA 1
ATOM 648 C C . TYR A 1 86 ? -18.396 5.504 15.296 1.00 80.06 86 TYR A C 1
ATOM 650 O O . TYR A 1 86 ? -19.150 5.512 16.273 1.00 80.06 86 TYR A O 1
ATOM 658 N N . PHE A 1 87 ? -17.131 5.925 15.380 1.00 73.06 87 PHE A N 1
ATOM 659 C CA . PHE A 1 87 ? -16.533 6.434 16.618 1.00 73.06 87 PHE A CA 1
ATOM 660 C C . PHE A 1 87 ? -17.129 7.775 17.056 1.00 73.06 87 PHE A C 1
ATOM 662 O O . PHE A 1 87 ? -17.371 7.960 18.249 1.00 73.06 87 PHE A O 1
ATOM 669 N N . LYS A 1 88 ? -17.421 8.681 16.113 1.00 76.06 88 LYS A N 1
ATOM 670 C CA . LYS A 1 88 ? -18.034 9.985 16.402 1.00 76.06 88 LYS A CA 1
ATOM 671 C C . LYS A 1 88 ? -19.435 9.841 16.995 1.00 76.06 88 LYS A C 1
ATOM 673 O O . LYS A 1 88 ? -19.784 10.590 17.900 1.00 76.06 88 LYS A O 1
ATOM 678 N N . ILE A 1 89 ? -20.210 8.860 16.532 1.00 77.31 89 ILE A N 1
ATOM 679 C CA . ILE A 1 89 ? -21.540 8.553 17.081 1.00 77.31 89 ILE A CA 1
ATOM 680 C C . ILE A 1 89 ? -21.437 7.912 18.476 1.00 77.31 89 ILE A C 1
ATOM 682 O O . ILE A 1 89 ? -22.250 8.205 19.344 1.00 77.31 89 ILE A O 1
ATOM 686 N N . HIS A 1 90 ? -20.422 7.077 18.722 1.00 69.19 90 HIS A N 1
ATOM 687 C CA . HIS A 1 90 ? -20.218 6.400 20.012 1.00 69.19 90 HIS A CA 1
ATOM 688 C C . HIS A 1 90 ? -19.375 7.190 21.034 1.00 69.19 90 HIS A C 1
ATOM 690 O O . HIS A 1 9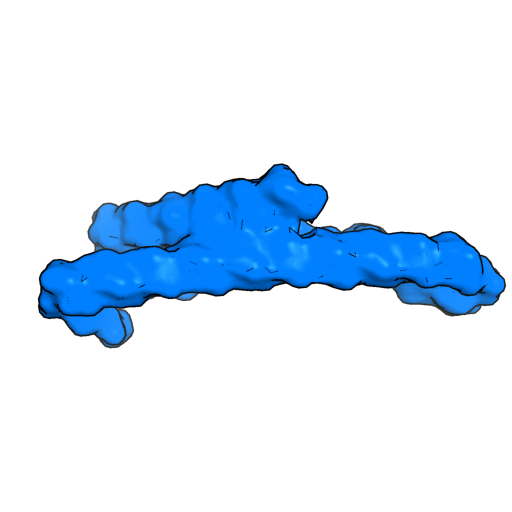0 ? -18.959 6.623 22.044 1.00 69.19 90 HIS A O 1
ATOM 696 N N . GLY A 1 91 ? -19.121 8.484 20.806 1.00 58.81 91 GLY A N 1
ATOM 697 C CA . GLY A 1 91 ? -18.530 9.382 21.807 1.00 58.81 91 GLY A CA 1
ATOM 698 C C . GLY A 1 91 ? -17.119 9.017 22.287 1.00 58.81 91 GLY A C 1
ATOM 699 O O . GLY A 1 91 ? -16.707 9.483 23.346 1.00 58.81 91 GLY A O 1
ATOM 700 N N . TYR A 1 92 ? -16.368 8.198 21.544 1.00 55.84 92 TYR A N 1
ATOM 701 C CA . TYR A 1 92 ? -15.009 7.802 21.927 1.00 55.84 92 TYR A CA 1
ATOM 702 C C . TYR A 1 92 ? -13.969 8.574 21.112 1.00 55.84 92 TYR A C 1
ATOM 704 O O . TYR A 1 92 ? -13.705 8.269 19.948 1.00 55.84 92 TYR A O 1
ATOM 712 N N . SER A 1 93 ? -13.395 9.589 21.762 1.00 40.06 93 SER A N 1
ATOM 713 C CA . SER A 1 93 ? -12.193 10.309 21.343 1.00 40.06 93 SER A CA 1
ATOM 714 C C . SER A 1 93 ? -11.019 9.327 21.257 1.00 40.06 93 SER A C 1
ATOM 716 O O . SER A 1 93 ? -10.672 8.687 22.246 1.00 40.06 93 SER A O 1
ATOM 718 N N . GLN A 1 94 ? -10.451 9.168 20.061 1.00 49.22 94 GLN A N 1
ATOM 719 C CA . GLN A 1 94 ? -9.171 8.487 19.861 1.00 49.22 94 GLN A CA 1
ATOM 720 C C . GLN A 1 94 ? -8.058 9.533 20.005 1.00 49.22 94 GLN A C 1
ATOM 722 O O . GLN A 1 94 ? -7.998 10.469 19.204 1.00 49.22 94 GLN A O 1
ATOM 727 N N . GLN A 1 95 ? -7.229 9.378 21.039 1.00 36.38 95 GLN A N 1
ATOM 728 C CA . GLN A 1 95 ? -5.833 9.829 21.051 1.00 36.38 95 GLN A CA 1
ATOM 729 C C . GLN A 1 95 ? -4.962 8.735 20.433 1.00 36.38 95 GLN A C 1
ATOM 731 O O . GLN A 1 95 ? -5.260 7.543 20.683 1.00 36.38 95 GLN A O 1
#

Organism: NCBI:txid1402208

Foldseek 3Di:
DVVLLVQLLVQLVVLLVVCVVVVHDSCVSNVVSVVVSQPVVLQVQLVVCVVVVVNVSNVVSVVVNVVSVVSSVNSNVVSVVVVVVVCVVVVDDDD

Sequence (95 aa):
MLANLLAAFSIGMGAMFCARFKKMPMILFNIPSLVPLVPGGQAYRAVRYFALGKNDLALRYLVQVGMIAGSIAVGFFLAEFVSQVYFKIHGYSQQ

InterPro domains:
  IPR024528 Threonine/Serine exporter, ThrE [PF12821] (1-82)
  IPR050539 ThrE Dicarboxylate/Amino Acid Exporter [PTHR34390] (2-89)

Radius of gyration: 16.87 Å; chains: 1; bounding box: 36×18×48 Å